Protein AF-A0A1N6WR67-F1 (afdb_monomer_lite)

Secondary structure (DSSP, 8-state):
-HHHHHHHHHTTS-HHHHHHHHHHHHHHT--PPP---HHHHHHHHHHHHHHHHHT--EEEEEEETTEEEEEEEEEEEEEETTTTEEEEE-SS-EEEEEGGGEEEEEEPP-

Radius of gyration: 18.26 Å; chains: 1; bounding box: 42×40×45 Å

Organism: NCBI:txid86664

Sequence (110 aa):
MYQEELKEYAKLLMPEHVEQMKEIYRSHLKLETPPVRMQGREKISQILHTACEQHRLVNLHVYEGGSVRKYDRVTIDCIDQQSNRLLATGPYYTYSIRESFVVNAMLCMD

Structure (mmCIF, N/CA/C/O backbone):
data_AF-A0A1N6WR67-F1
#
_entry.id   AF-A0A1N6WR67-F1
#
loop_
_atom_site.group_PDB
_atom_site.id
_atom_site.type_symbol
_atom_site.label_atom_id
_atom_site.label_alt_id
_atom_site.label_comp_id
_atom_site.label_asym_id
_atom_site.label_entity_id
_atom_site.label_seq_id
_atom_site.pdbx_PDB_ins_code
_atom_site.Cartn_x
_atom_site.Cartn_y
_atom_site.Cartn_z
_atom_site.occupancy
_atom_site.B_iso_or_equiv
_atom_site.auth_seq_id
_atom_site.auth_comp_id
_atom_site.auth_asym_id
_atom_site.auth_atom_id
_atom_site.pdbx_PDB_model_num
ATOM 1 N N . MET A 1 1 ? 14.349 -21.867 -12.890 1.00 48.03 1 MET A N 1
ATOM 2 C CA . MET A 1 1 ? 13.841 -21.887 -14.277 1.00 48.03 1 MET A CA 1
ATOM 3 C C . MET A 1 1 ? 13.822 -20.497 -14.908 1.00 48.03 1 MET A C 1
ATOM 5 O O . MET A 1 1 ? 14.691 -20.247 -15.722 1.00 48.03 1 MET A O 1
ATOM 9 N N . TYR A 1 2 ? 12.976 -19.548 -14.482 1.00 46.84 2 TYR A N 1
ATOM 10 C CA . TYR A 1 2 ? 12.879 -18.212 -15.122 1.00 46.84 2 TYR A CA 1
ATOM 11 C C . TYR A 1 2 ? 14.187 -17.402 -15.223 1.00 46.84 2 TYR A C 1
ATOM 13 O O . TYR A 1 2 ? 14.374 -16.612 -16.143 1.00 46.84 2 TYR A O 1
ATOM 21 N N . GLN A 1 3 ? 15.106 -17.577 -14.271 1.00 51.00 3 GLN A N 1
ATOM 22 C CA . GLN A 1 3 ? 16.345 -16.797 -14.205 1.00 51.00 3 GLN A CA 1
ATOM 23 C C . GLN A 1 3 ? 17.403 -17.241 -15.233 1.00 51.00 3 GLN A C 1
ATOM 25 O O . GLN A 1 3 ? 18.292 -16.462 -15.569 1.00 51.00 3 GLN A O 1
ATOM 30 N N . GLU A 1 4 ? 17.318 -18.478 -15.725 1.00 57.09 4 GLU A N 1
ATOM 31 C CA . GLU A 1 4 ? 18.230 -19.017 -16.744 1.00 57.09 4 GLU A CA 1
ATOM 32 C C . GLU A 1 4 ? 17.747 -18.670 -18.153 1.00 57.09 4 GLU A C 1
ATOM 34 O O . GLU A 1 4 ? 18.544 -18.220 -18.972 1.00 57.09 4 GLU A O 1
ATOM 39 N N . GLU A 1 5 ? 16.437 -18.738 -18.398 1.00 56.94 5 GLU A N 1
ATOM 40 C CA . GLU A 1 5 ? 15.829 -18.304 -19.664 1.00 56.94 5 GLU A CA 1
ATOM 41 C C . GLU A 1 5 ? 16.060 -16.806 -19.920 1.00 56.94 5 GLU A C 1
ATOM 43 O O . GLU A 1 5 ? 16.423 -16.403 -21.024 1.00 56.94 5 GLU A O 1
ATOM 48 N N . LEU A 1 6 ? 15.963 -15.971 -18.879 1.00 58.88 6 LEU A N 1
ATOM 49 C CA . LEU A 1 6 ? 16.293 -14.543 -18.972 1.00 58.88 6 LEU A CA 1
ATOM 50 C C . LEU A 1 6 ? 17.766 -14.291 -19.333 1.00 58.88 6 LEU A C 1
ATOM 52 O O . LEU A 1 6 ? 18.067 -13.336 -20.051 1.00 58.88 6 LEU A O 1
ATOM 56 N N . LYS A 1 7 ? 18.691 -15.140 -18.864 1.00 60.75 7 LYS A N 1
ATOM 57 C CA . LYS A 1 7 ? 20.118 -15.036 -19.213 1.00 60.75 7 LYS A CA 1
ATOM 58 C C . LYS A 1 7 ? 20.382 -15.419 -20.665 1.00 60.75 7 LYS A C 1
ATOM 60 O O . LYS A 1 7 ? 21.277 -14.842 -21.272 1.00 60.75 7 LYS A O 1
ATOM 65 N N . GLU A 1 8 ? 19.634 -16.368 -21.217 1.00 64.56 8 GLU A N 1
ATOM 66 C CA . GLU A 1 8 ? 19.731 -16.757 -22.628 1.00 64.56 8 GLU A CA 1
ATOM 67 C C . GLU A 1 8 ? 19.218 -15.645 -23.548 1.00 64.56 8 GLU A C 1
ATOM 69 O O . GLU A 1 8 ? 19.914 -15.255 -24.483 1.00 64.56 8 GLU A O 1
ATOM 74 N N . TYR A 1 9 ? 18.068 -15.048 -23.223 1.00 61.62 9 TYR A N 1
ATOM 75 C CA . TYR A 1 9 ? 17.527 -13.903 -23.963 1.00 61.62 9 TYR A CA 1
ATOM 76 C C . TYR A 1 9 ? 18.443 -12.676 -23.917 1.00 61.62 9 TYR A C 1
ATOM 78 O O . TYR A 1 9 ? 18.588 -11.976 -24.918 1.00 61.62 9 TYR A O 1
ATOM 86 N N . ALA A 1 10 ? 19.118 -12.435 -22.790 1.00 61.41 10 ALA A N 1
ATOM 87 C CA . ALA A 1 10 ? 20.068 -11.333 -22.664 1.00 61.41 10 ALA A CA 1
ATOM 88 C C . ALA A 1 10 ? 21.271 -11.454 -23.620 1.00 61.41 10 ALA A C 1
ATOM 90 O O . ALA A 1 10 ? 21.834 -10.431 -24.001 1.00 61.41 10 ALA A O 1
ATOM 91 N N . LYS A 1 11 ? 21.643 -12.670 -24.054 1.00 66.94 11 LYS A N 1
ATOM 92 C CA . LYS A 1 11 ? 22.719 -12.889 -25.044 1.00 66.94 11 LYS A CA 1
ATOM 93 C C . LYS A 1 11 ? 22.329 -12.451 -26.461 1.00 66.94 11 LYS A C 1
ATOM 95 O O . LYS A 1 11 ? 23.211 -12.265 -27.291 1.00 66.94 11 LYS A O 1
ATOM 100 N N . LEU A 1 12 ? 21.032 -12.314 -26.743 1.00 69.56 12 LEU A N 1
ATOM 101 C CA . LEU A 1 12 ? 20.499 -11.882 -28.041 1.00 69.56 12 LEU A CA 1
ATOM 102 C C . LEU A 1 12 ? 20.341 -10.356 -28.132 1.00 69.56 12 LEU A C 1
ATOM 104 O O . LEU A 1 12 ? 20.041 -9.826 -29.201 1.00 69.56 12 LEU A O 1
ATOM 108 N N . LEU A 1 13 ? 20.524 -9.639 -27.019 1.00 67.75 13 LEU A N 1
ATOM 109 C CA . LEU A 1 13 ? 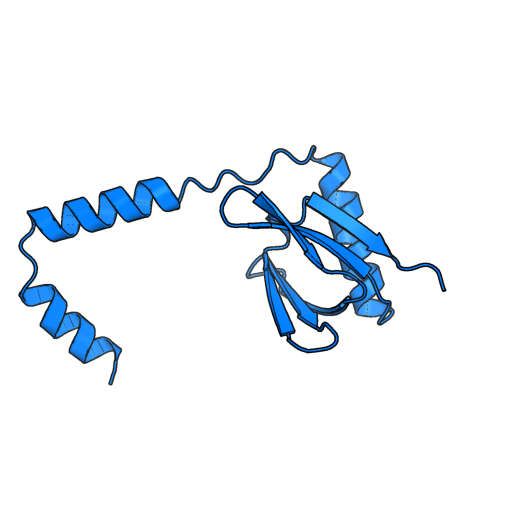20.445 -8.185 -26.987 1.00 67.75 13 LEU A CA 1
ATOM 110 C C . LEU A 1 13 ? 21.799 -7.584 -27.358 1.00 67.75 13 LEU A C 1
ATOM 112 O O . LEU A 1 13 ? 22.803 -7.798 -26.681 1.00 67.75 13 LEU A O 1
ATOM 116 N N . MET A 1 14 ? 21.806 -6.781 -28.420 1.00 72.25 14 MET A N 1
ATOM 117 C CA . MET A 1 14 ? 22.950 -5.938 -28.749 1.00 72.25 14 MET A CA 1
ATOM 118 C C . MET A 1 14 ? 23.228 -4.945 -27.609 1.00 72.25 14 MET A C 1
ATOM 120 O O . MET A 1 14 ? 22.280 -4.498 -26.949 1.00 72.25 14 MET A O 1
ATOM 124 N N . PRO A 1 15 ? 24.498 -4.563 -27.375 1.00 73.19 15 PRO A N 1
ATOM 125 C CA . PRO A 1 15 ? 24.861 -3.621 -26.320 1.00 73.19 15 PRO A CA 1
ATOM 126 C C . PRO A 1 15 ? 24.051 -2.320 -26.362 1.00 73.19 15 PRO A C 1
ATOM 128 O O . PRO A 1 15 ? 23.665 -1.816 -25.306 1.00 73.19 15 PRO A O 1
ATOM 131 N N . GLU A 1 16 ? 23.707 -1.816 -27.553 1.00 73.88 16 GLU A N 1
ATOM 132 C CA . GLU A 1 16 ? 22.876 -0.615 -27.688 1.00 73.88 16 GLU A CA 1
ATOM 133 C C . GLU A 1 16 ? 21.464 -0.803 -27.111 1.00 73.88 16 GLU A C 1
ATOM 135 O O . GLU A 1 16 ? 20.946 0.096 -26.449 1.00 73.88 16 GLU A O 1
ATOM 140 N N . HIS A 1 17 ? 20.847 -1.975 -27.291 1.00 73.38 17 HIS A N 1
ATOM 141 C CA . HIS A 1 17 ? 19.522 -2.269 -26.732 1.00 73.38 17 HIS A CA 1
ATOM 142 C C . HIS A 1 17 ? 19.563 -2.369 -25.204 1.00 73.38 17 HIS A C 1
ATOM 144 O O . HIS A 1 17 ? 18.633 -1.936 -24.524 1.00 73.38 17 HIS A O 1
ATOM 150 N N . VAL A 1 18 ? 20.659 -2.895 -24.649 1.00 71.81 18 VAL A N 1
ATOM 151 C CA . VAL A 1 18 ? 20.861 -2.958 -23.196 1.00 71.81 18 VAL A CA 1
ATOM 152 C C . VAL A 1 18 ? 21.004 -1.553 -22.608 1.00 71.81 18 VAL A C 1
ATOM 154 O O . VAL A 1 18 ? 20.407 -1.266 -21.569 1.00 71.81 18 VAL A O 1
ATOM 157 N N . GLU A 1 19 ? 21.745 -0.658 -23.265 1.00 77.06 19 GLU A N 1
ATOM 158 C CA . GLU A 1 19 ? 21.872 0.735 -22.820 1.00 77.06 19 GLU A CA 1
ATOM 159 C C . GLU A 1 19 ? 20.557 1.515 -22.958 1.00 77.06 19 GLU A C 1
ATOM 161 O O . GLU A 1 19 ? 20.170 2.208 -22.016 1.00 77.06 19 GLU A O 1
ATOM 166 N N . GLN A 1 20 ? 19.794 1.317 -24.039 1.00 73.50 20 GLN A N 1
ATOM 167 C CA . GLN A 1 20 ? 18.452 1.898 -24.183 1.00 73.50 20 GLN A CA 1
ATOM 168 C C . GLN A 1 20 ? 17.496 1.423 -23.082 1.00 73.50 20 GLN A C 1
ATOM 170 O O . GLN A 1 20 ? 16.795 2.233 -22.472 1.00 73.50 20 GLN A O 1
ATOM 175 N N . MET A 1 21 ? 17.491 0.125 -22.761 1.00 68.38 21 MET A N 1
ATOM 176 C CA . MET A 1 21 ? 16.682 -0.397 -21.655 1.00 68.38 21 MET A CA 1
ATOM 177 C C . MET A 1 21 ? 17.116 0.194 -20.311 1.00 68.38 21 MET A C 1
ATOM 179 O O . MET A 1 21 ? 16.255 0.564 -19.513 1.00 68.38 21 MET A O 1
ATOM 183 N N . LYS A 1 22 ? 18.425 0.337 -20.057 1.00 71.94 22 LYS A N 1
ATOM 184 C CA . LYS A 1 22 ? 18.941 0.995 -18.843 1.00 71.94 22 LYS A CA 1
ATOM 185 C C . LYS A 1 22 ? 18.523 2.459 -18.765 1.00 71.94 22 LYS A C 1
ATOM 187 O O . LYS A 1 22 ? 18.219 2.934 -17.674 1.00 71.94 22 LYS A O 1
ATOM 192 N N . GLU A 1 23 ? 18.509 3.177 -19.881 1.00 73.56 23 GLU A N 1
ATOM 193 C CA . GLU A 1 23 ? 18.121 4.587 -19.937 1.00 73.56 23 GLU A CA 1
ATOM 194 C C . GLU A 1 23 ? 16.618 4.781 -19.692 1.00 73.56 23 GLU A C 1
ATOM 196 O O . GLU A 1 23 ? 16.228 5.625 -18.880 1.00 73.56 23 GLU A O 1
ATOM 201 N N . ILE A 1 24 ? 15.779 3.920 -20.276 1.00 66.06 24 ILE A N 1
ATOM 202 C CA . ILE A 1 24 ? 14.342 3.850 -19.973 1.00 66.06 24 ILE A CA 1
ATOM 203 C C . ILE A 1 24 ? 14.135 3.517 -18.488 1.00 66.06 24 ILE A C 1
ATOM 205 O O . ILE A 1 24 ? 13.380 4.195 -17.798 1.00 66.06 24 ILE A O 1
ATOM 209 N N . TYR A 1 25 ? 14.856 2.539 -17.938 1.00 62.84 25 TYR A N 1
ATOM 210 C CA . TYR A 1 25 ? 14.741 2.213 -16.513 1.00 62.84 25 TYR A CA 1
ATOM 211 C C . TYR A 1 25 ? 15.209 3.360 -15.607 1.00 62.84 25 TYR A C 1
ATOM 213 O O . TYR A 1 25 ? 14.571 3.645 -14.595 1.00 62.84 25 TYR A O 1
ATOM 221 N N . ARG A 1 26 ? 16.295 4.057 -15.967 1.00 62.97 26 ARG A N 1
ATOM 222 C CA . ARG A 1 26 ? 16.803 5.232 -15.238 1.00 62.97 26 ARG A CA 1
ATOM 223 C C . ARG A 1 26 ? 15.815 6.393 -15.253 1.00 62.97 26 ARG A C 1
ATOM 225 O O . ARG A 1 26 ? 15.706 7.085 -14.244 1.00 62.97 26 ARG A O 1
ATOM 232 N N . SER A 1 27 ? 15.093 6.610 -16.352 1.00 57.88 27 SER A N 1
ATOM 233 C CA . SER A 1 27 ? 14.050 7.640 -16.411 1.00 57.88 27 SER A CA 1
ATOM 234 C C . SER A 1 27 ? 12.831 7.275 -1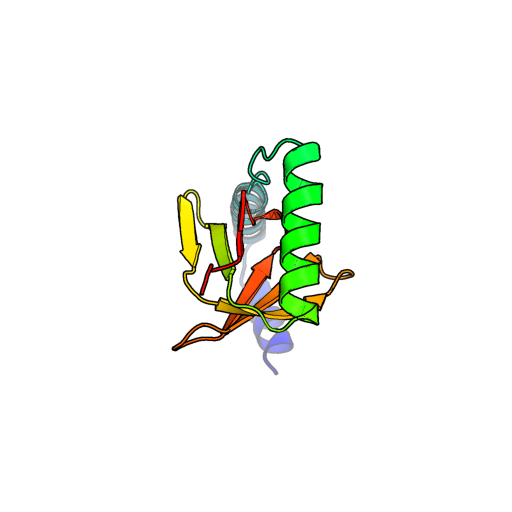5.556 1.00 57.88 27 SER A C 1
ATOM 236 O O . SER A 1 27 ? 12.253 8.156 -14.928 1.00 57.88 27 SER A O 1
ATOM 238 N N . HIS A 1 28 ? 12.512 5.984 -15.423 1.00 53.09 28 HIS A N 1
ATOM 239 C CA . HIS A 1 28 ? 11.418 5.484 -14.576 1.00 53.09 28 HIS A CA 1
ATOM 240 C C . HIS A 1 28 ? 11.794 5.388 -13.085 1.00 53.09 28 HIS A C 1
ATOM 242 O O . HIS A 1 28 ? 10.929 5.470 -12.215 1.00 53.09 28 HIS A O 1
ATOM 248 N N . LEU A 1 29 ? 13.088 5.265 -12.769 1.00 53.91 29 LEU A N 1
ATOM 249 C CA . LEU A 1 29 ? 13.628 5.351 -11.406 1.00 53.91 29 LEU A CA 1
ATOM 250 C C . LEU A 1 29 ? 13.517 6.762 -10.810 1.00 53.91 29 LEU A C 1
ATOM 252 O O . LEU A 1 29 ? 13.583 6.904 -9.591 1.00 53.91 29 LEU A O 1
ATOM 256 N N . LYS A 1 30 ? 13.284 7.789 -11.638 1.00 53.03 30 LYS A N 1
ATOM 257 C CA . LYS A 1 30 ? 12.944 9.152 -11.201 1.00 53.03 30 LYS A CA 1
ATOM 258 C C . LYS A 1 30 ? 11.452 9.310 -10.886 1.00 53.03 30 LYS A C 1
ATOM 260 O O . LYS A 1 30 ? 10.866 10.353 -11.158 1.00 53.03 30 LYS A O 1
ATOM 265 N N . LEU A 1 31 ? 10.818 8.299 -10.295 1.00 53.69 31 LEU A N 1
ATOM 266 C CA . LEU A 1 31 ? 9.615 8.551 -9.505 1.00 53.69 31 LEU A CA 1
ATOM 267 C C . LEU A 1 31 ? 10.079 9.294 -8.254 1.00 53.69 31 LEU A C 1
ATOM 269 O O . LEU A 1 31 ? 10.378 8.686 -7.225 1.00 53.69 31 LEU A O 1
ATOM 273 N N . GLU A 1 32 ? 10.234 10.611 -8.395 1.00 55.03 32 GLU A N 1
ATOM 274 C CA . GLU A 1 32 ? 10.481 11.502 -7.276 1.00 55.03 32 GLU A CA 1
ATOM 275 C C . GLU A 1 32 ? 9.405 11.214 -6.237 1.00 55.03 32 GLU A C 1
ATOM 277 O O . GLU A 1 32 ? 8.205 11.271 -6.519 1.00 55.03 32 GLU A O 1
ATOM 282 N N . THR A 1 33 ? 9.841 10.825 -5.039 1.00 57.94 33 THR A N 1
ATOM 283 C CA . THR A 1 33 ? 8.949 10.731 -3.890 1.00 57.94 33 THR A CA 1
ATOM 284 C C . THR A 1 33 ? 8.130 12.017 -3.846 1.00 57.94 33 THR A C 1
ATOM 286 O O . THR A 1 33 ? 8.735 13.093 -3.863 1.00 57.94 33 THR A O 1
ATOM 289 N N . PRO A 1 34 ? 6.790 11.933 -3.802 1.00 59.00 34 PRO A N 1
ATOM 290 C CA . PRO A 1 34 ? 5.954 13.123 -3.799 1.00 59.00 34 PRO A CA 1
ATOM 291 C C . PRO A 1 34 ? 6.414 14.052 -2.665 1.00 59.00 34 PRO A C 1
ATOM 293 O O . PRO A 1 34 ? 6.791 13.550 -1.594 1.00 59.00 34 PRO A O 1
ATOM 296 N N . PRO A 1 35 ? 6.413 15.383 -2.872 1.00 57.66 35 PRO A N 1
ATOM 297 C CA . PRO A 1 35 ? 6.915 16.347 -1.900 1.00 57.66 35 PRO A CA 1
ATOM 298 C C . PRO A 1 35 ? 5.955 16.455 -0.707 1.00 57.66 35 PRO A C 1
ATOM 300 O O . PRO A 1 35 ? 5.220 17.426 -0.541 1.00 57.66 35 PRO A O 1
ATOM 303 N N . VAL A 1 36 ? 5.947 15.436 0.149 1.00 59.66 36 VAL A N 1
ATOM 304 C CA . VAL A 1 36 ? 5.308 15.472 1.463 1.00 59.66 36 VAL A CA 1
ATOM 305 C C . VAL A 1 36 ? 6.314 16.110 2.412 1.00 59.66 36 VAL A C 1
ATOM 307 O O . VAL A 1 36 ? 7.405 15.575 2.612 1.00 59.66 36 VAL A O 1
ATOM 310 N N . ARG A 1 37 ? 5.971 17.269 2.989 1.00 60.53 37 ARG A N 1
ATOM 311 C CA . ARG A 1 37 ? 6.799 17.931 4.015 1.00 60.53 37 ARG A CA 1
ATOM 312 C C . ARG A 1 37 ? 7.116 16.932 5.139 1.00 60.53 37 ARG A C 1
ATOM 314 O O . ARG A 1 37 ? 6.223 16.197 5.550 1.00 60.53 37 ARG A O 1
ATOM 321 N N . MET A 1 38 ? 8.344 16.937 5.667 1.00 59.66 38 MET A N 1
ATOM 322 C CA . MET A 1 38 ? 8.827 15.985 6.691 1.00 59.66 38 MET A CA 1
ATOM 323 C C . MET A 1 38 ? 7.848 15.792 7.869 1.00 59.66 38 MET A C 1
ATOM 325 O O . MET A 1 38 ? 7.514 14.663 8.207 1.00 59.66 38 MET A O 1
ATOM 329 N N . GLN A 1 39 ? 7.281 16.880 8.410 1.00 55.41 39 GLN A N 1
ATOM 330 C CA . GLN A 1 39 ? 6.282 16.826 9.495 1.00 55.41 39 GLN A CA 1
ATOM 331 C C . GLN A 1 39 ? 4.965 16.124 9.111 1.00 55.41 39 GLN A C 1
ATOM 333 O O . GLN A 1 39 ? 4.252 15.612 9.970 1.00 55.41 39 GLN A O 1
ATOM 338 N N . GLY A 1 40 ? 4.608 16.116 7.825 1.00 76.00 40 GLY A N 1
ATOM 339 C CA . GLY A 1 40 ? 3.458 15.368 7.318 1.00 76.00 40 GLY A CA 1
ATOM 340 C C . GLY A 1 40 ? 3.724 13.865 7.277 1.00 76.00 40 GLY A C 1
ATOM 341 O O . GLY A 1 40 ? 2.811 13.085 7.525 1.00 76.00 40 GLY A O 1
ATOM 342 N N . ARG A 1 41 ? 4.976 13.453 7.036 1.00 82.81 41 ARG A N 1
ATOM 343 C CA . ARG A 1 41 ? 5.342 12.032 6.979 1.00 82.81 41 ARG A CA 1
ATOM 344 C C . ARG A 1 41 ? 5.300 11.348 8.333 1.00 82.81 41 ARG A C 1
ATOM 346 O O . ARG A 1 41 ? 4.769 10.250 8.412 1.00 82.81 41 ARG A O 1
ATOM 353 N N . GLU A 1 42 ? 5.800 11.991 9.385 1.00 86.25 42 GLU A N 1
ATOM 354 C CA . GLU A 1 42 ? 5.745 11.421 10.741 1.00 86.25 42 GLU A CA 1
ATOM 355 C C . GLU A 1 42 ? 4.301 11.145 11.169 1.00 86.25 42 GLU A C 1
ATOM 357 O O . GLU A 1 42 ? 3.998 10.070 11.680 1.00 86.25 42 GLU A O 1
ATOM 362 N N . LYS A 1 43 ? 3.383 12.076 10.874 1.00 89.50 43 LYS A N 1
ATOM 363 C CA . LYS A 1 43 ? 1.950 11.899 11.148 1.00 89.50 43 LYS A CA 1
ATOM 364 C C . LYS A 1 43 ? 1.342 10.752 10.347 1.00 89.50 43 LYS A C 1
ATOM 366 O O . LYS A 1 43 ? 0.582 9.968 10.902 1.00 89.50 43 LYS A O 1
ATOM 371 N N . ILE A 1 44 ? 1.669 10.647 9.057 1.00 91.94 44 ILE A N 1
ATOM 372 C CA . ILE A 1 44 ? 1.201 9.541 8.209 1.00 91.94 44 ILE A CA 1
ATOM 373 C C . ILE A 1 44 ? 1.693 8.207 8.775 1.00 91.94 44 ILE A C 1
ATOM 375 O O . ILE A 1 44 ? 0.885 7.306 8.966 1.00 91.94 44 ILE A O 1
ATOM 379 N N . SER A 1 45 ? 2.980 8.108 9.108 1.00 91.25 45 SER A N 1
ATOM 380 C CA . SER A 1 45 ? 3.571 6.891 9.669 1.00 91.25 45 SER A CA 1
ATOM 381 C C . SER A 1 45 ? 2.911 6.506 10.999 1.00 91.25 45 SER A C 1
ATOM 383 O O . SER A 1 45 ? 2.474 5.369 11.167 1.00 91.25 45 SER A O 1
ATOM 385 N N . GLN A 1 46 ? 2.696 7.469 11.905 1.00 92.62 46 GLN A N 1
ATOM 386 C CA . GLN A 1 46 ? 1.958 7.242 13.156 1.00 92.62 46 GLN A CA 1
ATOM 387 C C . GLN A 1 46 ? 0.541 6.710 12.918 1.00 92.62 46 GLN A C 1
ATOM 389 O O . GLN A 1 46 ? 0.121 5.768 13.589 1.00 92.62 46 GLN A O 1
ATOM 394 N N . ILE A 1 47 ? -0.198 7.285 11.964 1.00 93.88 47 ILE A N 1
ATOM 395 C CA . ILE A 1 47 ? -1.552 6.831 11.620 1.00 93.88 47 ILE A CA 1
ATOM 396 C C . ILE A 1 47 ? -1.522 5.403 11.071 1.00 93.88 47 ILE A C 1
ATOM 398 O O . ILE A 1 47 ? -2.341 4.587 11.487 1.00 93.88 47 ILE A O 1
ATOM 402 N N . LEU A 1 48 ? -0.581 5.087 10.178 1.00 94.06 48 LEU A N 1
ATOM 403 C CA . LEU A 1 48 ? -0.435 3.752 9.593 1.00 94.06 48 LEU A CA 1
ATOM 404 C C . LEU A 1 48 ? -0.111 2.699 10.654 1.00 94.06 48 LEU A C 1
ATOM 406 O O . LEU A 1 48 ? -0.771 1.662 10.704 1.00 94.06 48 LEU A O 1
ATOM 410 N N . HIS A 1 49 ? 0.852 2.983 11.532 1.00 93.56 49 HIS A N 1
ATOM 411 C CA . HIS A 1 49 ? 1.217 2.093 12.632 1.00 93.56 49 HIS A CA 1
ATOM 412 C C . HIS A 1 49 ? 0.061 1.904 13.617 1.00 93.56 49 HIS A C 1
ATOM 414 O O . HIS A 1 49 ? -0.282 0.769 13.937 1.00 93.56 49 HIS A O 1
ATOM 420 N N . THR A 1 50 ? -0.614 2.989 14.011 1.00 93.81 50 THR A N 1
ATOM 421 C CA . THR A 1 50 ? -1.790 2.917 14.894 1.00 93.81 50 THR A CA 1
ATOM 422 C C . THR A 1 50 ? -2.898 2.078 14.263 1.00 93.81 50 THR A C 1
ATOM 424 O O . THR A 1 50 ? -3.516 1.254 14.932 1.00 93.81 50 THR A O 1
ATOM 427 N N . ALA A 1 51 ? -3.158 2.269 12.969 1.00 93.81 51 ALA A N 1
ATOM 428 C CA . ALA A 1 51 ? -4.175 1.511 12.257 1.00 93.81 51 ALA A CA 1
ATOM 429 C C . ALA A 1 51 ? -3.834 0.025 12.139 1.00 93.81 51 ALA A C 1
ATOM 431 O O . ALA A 1 51 ? -4.738 -0.800 12.2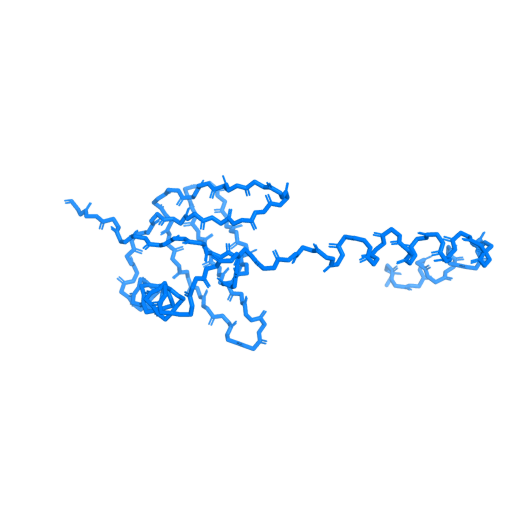48 1.00 93.81 51 ALA A O 1
ATOM 432 N N . CYS A 1 52 ? -2.556 -0.308 11.949 1.00 94.62 52 CYS A N 1
ATOM 433 C CA . CYS A 1 52 ? -2.079 -1.685 11.907 1.00 94.62 52 CYS A CA 1
ATOM 434 C C . CYS A 1 52 ? -2.217 -2.362 13.278 1.00 94.62 52 CYS A C 1
ATOM 436 O O . CYS A 1 52 ? -2.828 -3.421 13.385 1.00 94.62 52 CYS A O 1
ATOM 438 N N . GLU A 1 53 ? -1.763 -1.711 14.352 1.00 94.31 53 GLU A N 1
ATOM 439 C CA . GLU A 1 53 ? -1.884 -2.240 15.717 1.00 94.31 53 GLU A CA 1
ATOM 440 C C . GLU A 1 53 ? -3.350 -2.420 16.135 1.00 94.31 53 GLU A C 1
ATOM 442 O O . GLU A 1 53 ? -3.737 -3.463 16.662 1.00 94.31 53 GLU A O 1
ATOM 447 N N . GLN A 1 54 ? -4.193 -1.425 15.857 1.00 93.81 54 GLN A N 1
ATOM 448 C CA . GLN A 1 54 ? -5.597 -1.409 16.278 1.00 93.81 54 GLN A CA 1
ATOM 449 C C . GLN A 1 54 ? -6.552 -2.061 15.271 1.00 93.8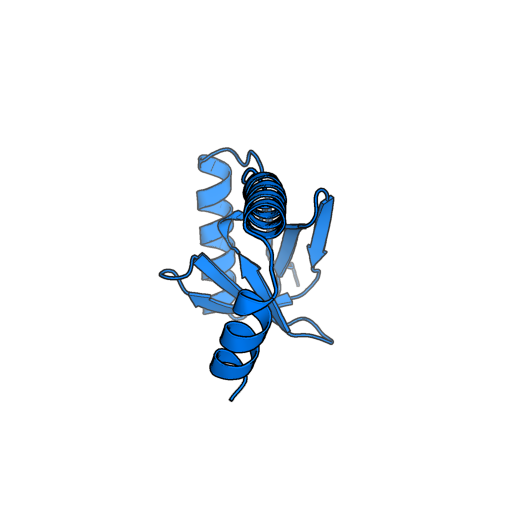1 54 GLN A C 1
ATOM 451 O O . GLN A 1 54 ? -7.758 -2.072 15.513 1.00 93.81 54 GLN A O 1
ATOM 456 N N . HIS A 1 55 ? -6.044 -2.576 14.146 1.00 91.25 55 HIS A N 1
ATOM 457 C CA . HIS A 1 55 ? -6.836 -3.183 13.069 1.00 91.25 55 HIS A CA 1
ATOM 458 C C . HIS A 1 55 ? -7.975 -2.267 12.582 1.00 91.25 55 HIS A C 1
ATOM 460 O O . HIS A 1 55 ? -9.088 -2.708 12.284 1.00 91.25 55 HIS A O 1
ATOM 466 N N . ARG A 1 56 ? -7.707 -0.958 12.530 1.00 93.50 56 ARG A N 1
ATOM 467 C CA . ARG A 1 56 ? -8.691 0.057 12.140 1.00 93.50 56 ARG A CA 1
ATOM 468 C C . ARG A 1 56 ? -8.672 0.291 10.639 1.00 93.50 56 ARG A C 1
ATOM 470 O O . ARG A 1 56 ? -7.624 0.243 9.998 1.00 93.50 56 ARG A O 1
ATOM 477 N N . LEU A 1 57 ? -9.844 0.612 10.097 1.00 94.56 57 LEU A N 1
ATOM 478 C CA . LEU A 1 57 ? -9.978 1.017 8.703 1.00 94.56 57 LEU A CA 1
ATOM 479 C C . LEU A 1 57 ? -9.348 2.394 8.473 1.00 94.56 57 LEU A C 1
ATOM 481 O O . LEU A 1 57 ? -9.491 3.311 9.288 1.00 94.56 57 LEU A O 1
ATOM 485 N N . VAL A 1 58 ? -8.679 2.538 7.334 1.00 94.88 58 VAL A N 1
ATOM 486 C CA . VAL A 1 58 ? -7.982 3.758 6.919 1.00 94.88 58 VAL A CA 1
ATOM 487 C C . VAL A 1 58 ? -8.353 4.103 5.485 1.00 94.88 58 VAL A C 1
ATOM 489 O O . VAL A 1 58 ? -8.525 3.223 4.644 1.00 94.88 58 VAL A O 1
ATOM 492 N N . ASN A 1 59 ? -8.420 5.397 5.193 1.00 94.88 59 ASN A N 1
ATOM 493 C CA . ASN A 1 59 ? -8.410 5.922 3.835 1.00 94.88 59 ASN A CA 1
ATOM 494 C C . ASN A 1 59 ? -6.988 6.389 3.500 1.00 94.88 59 ASN A C 1
ATOM 496 O O . ASN A 1 59 ? -6.447 7.274 4.174 1.00 94.88 59 ASN A O 1
ATOM 500 N N . LEU A 1 60 ? -6.384 5.805 2.466 1.00 94.25 60 LEU A N 1
ATOM 501 C CA . LEU A 1 60 ? -5.040 6.142 2.000 1.00 94.25 60 LEU A CA 1
ATOM 502 C C . LEU A 1 60 ? -5.097 6.895 0.679 1.00 94.25 60 LEU A C 1
ATOM 504 O O . LEU A 1 60 ? -5.810 6.513 -0.248 1.00 94.25 60 LEU A O 1
ATOM 508 N N . HIS A 1 61 ? -4.270 7.924 0.555 1.00 93.00 61 HIS A N 1
ATOM 509 C CA . HIS A 1 61 ? -3.938 8.527 -0.728 1.00 93.00 61 HIS A CA 1
ATOM 510 C C . HIS A 1 61 ? -2.481 8.198 -1.048 1.00 93.00 61 HIS A C 1
ATOM 512 O O . HIS A 1 61 ? -1.587 8.544 -0.273 1.00 93.00 61 HIS A O 1
ATOM 518 N N . VAL A 1 62 ? -2.235 7.557 -2.187 1.00 91.69 62 VAL A N 1
ATOM 519 C CA . VAL A 1 62 ? -0.906 7.073 -2.583 1.00 91.69 62 VAL A CA 1
ATOM 520 C C . VAL A 1 62 ? -0.551 7.635 -3.948 1.00 91.69 62 VAL A C 1
ATOM 522 O O . VAL A 1 62 ? -1.364 7.612 -4.871 1.00 91.69 62 VAL A O 1
ATOM 525 N N . TYR A 1 63 ? 0.663 8.155 -4.084 1.00 88.00 63 TYR A N 1
ATOM 526 C CA . TYR A 1 63 ? 1.185 8.614 -5.362 1.00 88.00 63 TYR A CA 1
ATOM 527 C C . TYR A 1 63 ? 1.754 7.436 -6.160 1.00 88.00 63 TYR A C 1
ATOM 529 O O . TYR A 1 63 ? 2.788 6.875 -5.803 1.00 88.00 63 TYR A O 1
ATOM 537 N N . GLU A 1 64 ? 1.085 7.061 -7.247 1.00 83.69 64 GLU A N 1
ATOM 538 C CA . GLU A 1 64 ? 1.459 5.934 -8.102 1.00 83.69 64 GLU A CA 1
ATOM 539 C C . GLU A 1 64 ? 1.252 6.296 -9.576 1.00 83.69 64 GLU A C 1
ATOM 541 O O . GLU A 1 64 ? 0.220 6.849 -9.966 1.00 83.69 64 GLU A O 1
ATOM 546 N N . GLY A 1 65 ? 2.242 5.986 -10.420 1.00 79.62 65 GLY A N 1
ATOM 547 C CA . GLY A 1 65 ? 2.137 6.186 -11.870 1.00 79.62 65 GLY A CA 1
ATOM 548 C C . GLY A 1 65 ? 1.866 7.637 -12.290 1.00 79.62 65 GLY A C 1
ATOM 549 O O . GLY A 1 65 ? 1.140 7.862 -13.251 1.00 79.62 65 GLY A O 1
ATOM 550 N N . GLY A 1 66 ? 2.393 8.619 -11.550 1.00 79.00 66 GLY A N 1
ATOM 551 C CA . GLY A 1 66 ? 2.217 10.045 -11.852 1.00 79.00 66 GLY A CA 1
ATOM 552 C C . GLY A 1 66 ? 0.907 10.665 -11.346 1.00 79.00 66 GLY A C 1
ATOM 553 O O . GLY A 1 66 ? 0.662 11.845 -11.587 1.00 79.00 66 GLY A O 1
ATOM 554 N N . SER A 1 67 ? 0.071 9.907 -10.631 1.00 85.38 67 SER A N 1
ATOM 555 C CA . SER A 1 67 ? -1.230 10.361 -10.123 1.00 85.38 67 SER A CA 1
ATOM 556 C C . SER A 1 67 ? -1.446 9.946 -8.667 1.00 85.38 67 SER A C 1
ATOM 558 O O . SER A 1 67 ? -0.808 9.018 -8.175 1.00 85.38 67 SER A O 1
ATOM 560 N N . VAL A 1 68 ? -2.351 10.629 -7.959 1.00 89.06 68 VAL A N 1
ATOM 561 C CA . VAL A 1 68 ? -2.769 10.210 -6.613 1.00 89.06 68 VAL A CA 1
ATOM 562 C C . VAL A 1 68 ? -3.943 9.244 -6.732 1.00 89.06 68 VAL A C 1
ATOM 564 O O . VAL A 1 68 ? -5.030 9.631 -7.162 1.00 89.06 68 VAL A O 1
ATOM 567 N N . ARG A 1 69 ? -3.732 7.999 -6.310 1.00 90.94 69 ARG A N 1
ATOM 568 C CA . ARG A 1 69 ? -4.779 6.989 -6.142 1.00 90.94 69 ARG A CA 1
ATOM 569 C C . ARG A 1 69 ? -5.330 7.018 -4.726 1.00 90.94 69 ARG A C 1
ATOM 571 O O . ARG A 1 69 ? -4.594 7.264 -3.772 1.00 90.94 69 ARG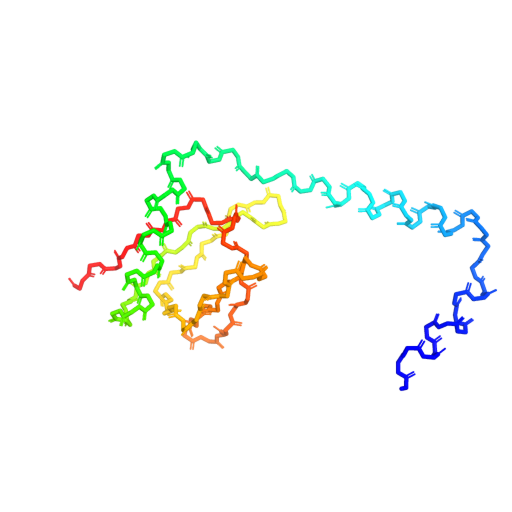 A O 1
ATOM 578 N N . LYS A 1 70 ? -6.630 6.760 -4.604 1.00 93.00 70 LYS A N 1
ATOM 579 C CA . LYS A 1 70 ? -7.331 6.671 -3.323 1.00 93.00 70 LYS A CA 1
ATOM 580 C C . LYS A 1 70 ? -7.678 5.218 -3.038 1.00 93.00 70 LYS A C 1
ATOM 582 O O . LYS A 1 70 ? -8.200 4.533 -3.913 1.00 93.00 70 LYS A O 1
ATOM 587 N N . TYR A 1 71 ? -7.379 4.785 -1.825 1.00 92.25 71 TYR A N 1
ATOM 588 C CA . TYR A 1 71 ? -7.727 3.479 -1.291 1.00 92.25 71 TYR A CA 1
ATOM 589 C C . TYR A 1 71 ? -8.595 3.717 -0.061 1.00 92.25 71 TYR A C 1
ATOM 591 O O . TYR A 1 71 ? -8.093 4.116 0.988 1.00 92.25 71 TYR A O 1
ATOM 599 N N . ASP A 1 72 ? -9.900 3.531 -0.214 1.00 92.38 72 ASP A N 1
ATOM 600 C CA . ASP A 1 72 ? -10.866 3.800 0.846 1.00 92.38 72 ASP A CA 1
ATOM 601 C C . ASP A 1 72 ? -11.143 2.535 1.664 1.00 92.38 72 ASP A C 1
ATOM 603 O O . ASP A 1 72 ? -11.257 1.440 1.107 1.00 92.38 72 ASP A O 1
ATOM 607 N N . ARG A 1 73 ? -11.292 2.703 2.983 1.00 93.06 73 ARG A N 1
ATOM 608 C CA . ARG A 1 73 ? -11.649 1.646 3.944 1.00 93.06 73 ARG A CA 1
ATOM 609 C C . ARG A 1 73 ? -10.781 0.389 3.806 1.00 93.06 73 ARG A C 1
ATOM 611 O O . ARG A 1 73 ? -11.302 -0.716 3.659 1.00 93.06 73 ARG A O 1
ATOM 618 N N . VAL A 1 74 ? -9.464 0.561 3.867 1.00 94.62 74 VAL A N 1
ATOM 619 C CA . VAL A 1 74 ? -8.501 -0.550 3.884 1.00 94.62 74 VAL A CA 1
ATOM 620 C C . VAL A 1 74 ? -8.014 -0.838 5.302 1.00 94.62 74 VAL A C 1
ATOM 622 O O . VAL A 1 74 ? -7.891 0.083 6.111 1.00 94.62 74 VAL A O 1
ATOM 625 N N . THR A 1 75 ? -7.722 -2.099 5.609 1.00 95.44 75 THR A N 1
ATOM 626 C CA . THR A 1 75 ? -6.967 -2.493 6.808 1.00 95.44 75 THR A CA 1
ATOM 627 C C . THR A 1 75 ? -5.480 -2.513 6.490 1.00 95.44 75 THR A C 1
ATOM 629 O O . THR A 1 75 ? -5.094 -2.826 5.365 1.00 95.44 75 THR A O 1
ATOM 632 N N . ILE A 1 76 ? -4.637 -2.165 7.462 1.00 96.12 76 ILE A N 1
ATOM 633 C CA . ILE A 1 76 ? -3.183 -2.308 7.332 1.00 96.12 76 ILE A CA 1
ATOM 634 C C . ILE A 1 76 ? -2.778 -3.579 8.067 1.00 96.12 76 ILE A C 1
ATOM 636 O O . ILE A 1 76 ? -2.766 -3.602 9.292 1.00 96.12 76 ILE A O 1
ATOM 640 N N . ASP A 1 77 ? -2.458 -4.636 7.332 1.00 93.19 77 ASP A N 1
ATOM 641 C CA . ASP A 1 77 ? -2.224 -5.951 7.938 1.00 93.19 77 ASP A CA 1
ATOM 642 C C . ASP A 1 77 ? -0.790 -6.081 8.456 1.00 93.19 77 ASP A C 1
ATOM 644 O O . ASP A 1 77 ? -0.540 -6.702 9.486 1.00 93.19 77 ASP A O 1
ATOM 648 N N . CYS A 1 78 ? 0.171 -5.490 7.742 1.00 93.12 78 CYS A N 1
ATOM 649 C CA . CYS A 1 78 ? 1.558 -5.442 8.181 1.00 93.12 78 CYS A CA 1
ATOM 650 C C . CYS A 1 78 ? 2.308 -4.236 7.609 1.00 93.12 78 CYS A C 1
ATOM 652 O O . CYS A 1 78 ? 1.973 -3.713 6.543 1.00 93.12 78 CYS A O 1
ATOM 654 N N . ILE A 1 79 ? 3.353 -3.816 8.324 1.00 92.75 79 ILE A N 1
ATOM 655 C CA . ILE A 1 79 ? 4.294 -2.776 7.901 1.00 92.75 79 ILE A CA 1
ATOM 656 C C . ILE A 1 79 ? 5.706 -3.345 8.041 1.00 92.75 79 ILE A C 1
ATOM 658 O O . ILE A 1 79 ? 6.162 -3.644 9.143 1.00 92.75 79 ILE A O 1
ATOM 662 N N . ASP A 1 80 ? 6.394 -3.504 6.917 1.00 90.69 80 ASP A N 1
ATOM 663 C CA . ASP A 1 80 ? 7.794 -3.901 6.856 1.00 90.69 80 ASP A CA 1
ATOM 664 C C . ASP A 1 80 ? 8.683 -2.656 6.743 1.00 90.69 80 ASP A C 1
ATOM 666 O O . ASP A 1 80 ? 8.810 -2.032 5.683 1.00 90.69 80 ASP A O 1
ATOM 670 N N . GLN A 1 81 ? 9.332 -2.321 7.857 1.00 83.44 81 GLN A N 1
ATOM 671 C CA . GLN A 1 81 ? 10.247 -1.186 7.960 1.00 83.44 81 GLN A CA 1
ATOM 672 C C . GLN A 1 81 ? 11.532 -1.378 7.142 1.00 83.44 81 GLN A C 1
ATOM 674 O O . GLN A 1 81 ? 12.114 -0.390 6.694 1.00 83.44 81 GLN A O 1
ATOM 679 N N . GLN A 1 82 ? 11.983 -2.619 6.912 1.00 82.38 82 GLN A N 1
ATOM 680 C CA . GLN A 1 82 ? 13.212 -2.878 6.154 1.00 82.38 82 GLN A CA 1
ATOM 681 C C . GLN A 1 82 ? 13.005 -2.619 4.663 1.00 82.38 82 GLN A C 1
ATOM 683 O O . GLN A 1 82 ? 13.863 -2.025 4.008 1.00 82.38 82 GLN A O 1
ATOM 688 N N . SER A 1 83 ? 11.859 -3.039 4.121 1.00 82.75 83 SER A N 1
ATOM 689 C CA . SER A 1 83 ? 11.523 -2.809 2.713 1.00 82.75 83 SER A CA 1
ATOM 690 C C . SER A 1 83 ? 10.726 -1.523 2.459 1.00 82.75 83 SER A C 1
ATOM 692 O O . SER A 1 83 ? 10.506 -1.173 1.292 1.00 82.75 83 SER A O 1
ATOM 694 N N . ASN A 1 84 ? 10.356 -0.786 3.518 1.00 85.88 84 ASN A N 1
ATOM 695 C CA . ASN A 1 84 ? 9.549 0.440 3.475 1.00 85.88 84 ASN A CA 1
ATOM 696 C C . ASN A 1 84 ? 8.214 0.207 2.739 1.00 85.88 84 ASN A C 1
ATOM 698 O O . ASN A 1 84 ? 7.815 0.957 1.833 1.00 85.88 84 ASN A O 1
ATOM 702 N N . ARG A 1 85 ? 7.560 -0.907 3.084 1.00 92.00 85 ARG A N 1
ATOM 703 C CA . ARG A 1 85 ? 6.315 -1.374 2.472 1.00 92.00 85 ARG A CA 1
ATOM 704 C C . ARG A 1 85 ? 5.277 -1.697 3.527 1.00 92.00 85 ARG A C 1
ATOM 706 O O . ARG A 1 85 ? 5.591 -2.258 4.566 1.00 92.00 85 ARG A O 1
ATOM 713 N N . LEU A 1 86 ? 4.028 -1.411 3.200 1.00 93.56 86 LEU A N 1
ATOM 714 C CA . LEU A 1 86 ? 2.865 -1.816 3.968 1.00 93.56 86 LEU A CA 1
ATOM 715 C C . LEU A 1 86 ? 1.961 -2.698 3.111 1.00 93.56 86 LEU A C 1
ATOM 717 O O . LEU A 1 86 ? 1.849 -2.503 1.894 1.00 93.56 86 LEU A O 1
ATOM 721 N N 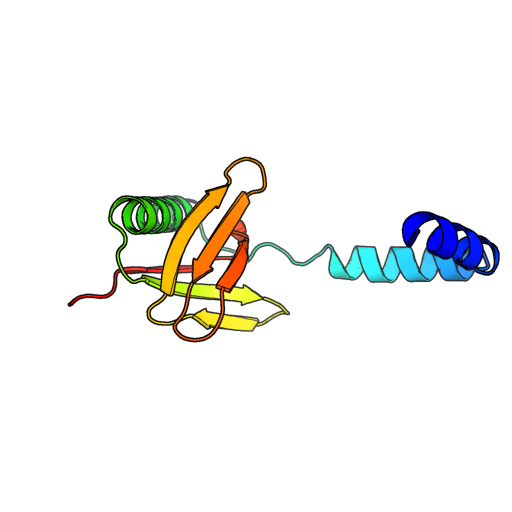. LEU A 1 87 ? 1.336 -3.677 3.750 1.00 95.38 87 LEU A N 1
ATOM 722 C CA . LEU A 1 87 ? 0.319 -4.520 3.148 1.00 95.38 87 LEU A CA 1
ATOM 723 C C . LEU A 1 87 ? -1.045 -3.981 3.570 1.00 95.38 87 LEU A C 1
ATOM 725 O O . LEU A 1 87 ? -1.366 -3.971 4.757 1.00 95.38 87 LEU A O 1
ATOM 729 N N . ALA A 1 88 ? -1.813 -3.491 2.602 1.00 94.31 88 ALA A N 1
ATOM 730 C CA . ALA A 1 88 ? -3.150 -2.969 2.835 1.00 94.31 88 ALA A CA 1
ATOM 731 C C . ALA A 1 88 ? -4.190 -3.890 2.199 1.00 94.31 88 ALA A C 1
ATOM 733 O O . ALA A 1 88 ? -4.138 -4.121 0.990 1.00 94.31 88 ALA A O 1
ATOM 734 N N . THR A 1 89 ? -5.152 -4.378 2.974 1.00 94.44 89 THR A N 1
ATOM 735 C CA . THR A 1 89 ? -6.248 -5.204 2.460 1.00 94.44 89 THR A CA 1
ATOM 736 C C . THR A 1 89 ? -7.520 -4.381 2.345 1.00 94.44 89 THR A C 1
ATOM 738 O O . THR A 1 89 ? -8.026 -3.810 3.309 1.00 94.44 89 THR A O 1
ATOM 741 N N . GLY A 1 90 ? -8.021 -4.279 1.116 1.00 89.56 90 GLY A N 1
ATOM 742 C CA . GLY A 1 90 ? -9.336 -3.729 0.819 1.00 89.56 90 GLY A CA 1
ATOM 743 C C . GLY A 1 90 ? -10.389 -4.831 0.662 1.00 89.56 90 GLY A C 1
ATOM 744 O O . GLY A 1 90 ? -10.087 -6.013 0.802 1.00 89.56 90 GLY A O 1
ATOM 745 N N . PRO A 1 91 ? -11.628 -4.470 0.292 1.00 83.69 91 PRO A N 1
ATOM 746 C CA . PRO A 1 91 ? -12.736 -5.423 0.190 1.00 83.69 91 PRO A CA 1
ATOM 747 C C . PRO A 1 91 ? -12.550 -6.510 -0.882 1.00 83.69 91 PRO A C 1
ATOM 749 O O . PRO A 1 91 ? -13.168 -7.565 -0.786 1.00 83.69 91 PRO A O 1
ATOM 752 N N . TYR A 1 92 ? -11.722 -6.260 -1.902 1.00 85.25 92 TYR A N 1
ATOM 753 C CA . TYR A 1 92 ? -11.565 -7.162 -3.052 1.00 85.25 92 TYR A CA 1
ATOM 754 C C . TYR A 1 92 ? -10.127 -7.628 -3.290 1.00 85.25 92 TYR A C 1
ATOM 756 O O . TYR A 1 92 ? -9.918 -8.664 -3.914 1.00 85.25 92 TYR A O 1
ATOM 764 N N . TYR A 1 93 ? -9.138 -6.860 -2.830 1.00 86.94 93 TYR A N 1
ATOM 765 C CA . TYR A 1 93 ? -7.731 -7.091 -3.138 1.00 86.94 93 TYR A CA 1
ATOM 766 C C . TYR A 1 93 ? -6.841 -6.634 -1.988 1.00 86.94 93 TYR A C 1
ATOM 768 O O . TYR A 1 93 ? -7.169 -5.688 -1.267 1.00 86.94 93 TYR A O 1
ATOM 776 N N . THR A 1 94 ? -5.680 -7.272 -1.896 1.00 92.31 94 THR A N 1
ATOM 777 C CA . THR A 1 94 ? -4.576 -6.860 -1.035 1.00 92.31 94 THR A CA 1
ATOM 778 C C . THR A 1 94 ? -3.510 -6.160 -1.873 1.00 92.31 94 THR A C 1
ATOM 780 O O . THR A 1 94 ? -3.126 -6.633 -2.944 1.00 92.31 94 THR A O 1
ATOM 783 N N . TYR A 1 95 ? -3.020 -5.030 -1.377 1.00 90.56 95 TYR A N 1
ATOM 784 C CA . TYR A 1 95 ? -2.078 -4.147 -2.050 1.00 90.56 95 TYR A CA 1
ATOM 785 C C . TYR A 1 95 ? -0.763 -4.092 -1.272 1.00 90.56 95 TYR A C 1
ATOM 787 O O . TYR A 1 95 ? -0.759 -3.903 -0.058 1.00 90.56 95 TYR A O 1
ATOM 795 N N . SER A 1 96 ? 0.364 -4.207 -1.976 1.00 92.88 96 SER A N 1
ATOM 796 C CA . SER A 1 96 ? 1.689 -3.917 -1.416 1.00 92.88 96 SER A CA 1
ATOM 797 C C . SER A 1 96 ? 2.088 -2.493 -1.794 1.00 92.88 96 SER A C 1
ATOM 799 O O . SER A 1 96 ? 2.460 -2.226 -2.938 1.00 92.88 96 SER A O 1
ATOM 801 N N . ILE A 1 97 ? 1.998 -1.581 -0.831 1.00 91.81 97 ILE A N 1
ATOM 802 C CA . ILE A 1 97 ? 2.175 -0.139 -1.027 1.00 91.81 97 ILE A CA 1
ATOM 803 C C . ILE A 1 97 ? 3.506 0.290 -0.408 1.00 91.81 97 ILE A C 1
ATOM 805 O O . ILE A 1 97 ? 3.893 -0.192 0.653 1.00 91.81 97 ILE A O 1
ATOM 809 N N . ARG A 1 98 ? 4.231 1.209 -1.053 1.00 89.00 98 ARG A N 1
ATOM 810 C CA . ARG A 1 98 ? 5.402 1.852 -0.435 1.00 89.00 98 ARG A CA 1
ATOM 811 C C . ARG A 1 98 ? 4.946 2.940 0.526 1.00 89.00 98 ARG A C 1
ATOM 813 O O . ARG A 1 98 ? 4.282 3.881 0.098 1.00 89.00 98 ARG A O 1
ATOM 820 N N . GLU A 1 99 ? 5.363 2.865 1.787 1.00 88.12 99 GLU A N 1
ATOM 821 C CA . GLU A 1 99 ? 4.973 3.850 2.808 1.00 88.12 99 GLU A CA 1
ATOM 822 C C . GLU A 1 99 ? 5.403 5.270 2.406 1.00 88.12 99 GLU A C 1
ATOM 824 O O . GLU A 1 99 ? 4.634 6.221 2.516 1.00 88.12 99 GLU A O 1
ATOM 829 N N . SER A 1 100 ? 6.585 5.411 1.799 1.00 86.19 100 SER A N 1
ATOM 830 C CA . SER A 1 100 ? 7.090 6.704 1.315 1.00 86.19 100 SER A CA 1
ATOM 831 C C . SER A 1 100 ? 6.263 7.349 0.196 1.00 86.19 100 SER A C 1
ATOM 833 O O . SER A 1 100 ? 6.498 8.519 -0.119 1.00 86.19 100 SER A O 1
ATOM 835 N N . PHE A 1 101 ? 5.355 6.605 -0.442 1.00 89.19 101 PHE A N 1
ATOM 836 C CA . PHE A 1 101 ? 4.479 7.096 -1.511 1.00 89.19 101 PHE A CA 1
ATOM 837 C C . PHE A 1 101 ? 3.081 7.445 -0.990 1.00 89.19 101 PHE A C 1
ATOM 839 O O . PHE A 1 101 ? 2.282 8.028 -1.726 1.00 89.19 101 PHE A O 1
ATOM 846 N N . VAL A 1 102 ? 2.787 7.145 0.277 1.00 90.62 102 VAL A N 1
ATOM 847 C CA . VAL A 1 102 ? 1.564 7.591 0.939 1.00 90.62 102 VAL A CA 1
ATOM 848 C C . VAL A 1 102 ? 1.671 9.095 1.182 1.00 90.62 102 VAL A C 1
ATOM 850 O O . VAL A 1 102 ? 2.556 9.576 1.889 1.00 90.62 102 VAL A O 1
ATOM 853 N N . VAL A 1 103 ? 0.769 9.853 0.563 1.00 91.25 103 VAL A N 1
ATOM 854 C CA . VAL A 1 103 ? 0.711 11.319 0.677 1.00 91.25 103 VAL A CA 1
ATOM 855 C C . VAL A 1 103 ? -0.314 11.789 1.700 1.00 91.25 103 VAL A C 1
ATOM 857 O O . VAL A 1 103 ? -0.233 12.922 2.168 1.00 91.25 103 VAL A O 1
ATOM 860 N N . ASN A 1 104 ? -1.274 10.933 2.053 1.00 91.62 104 ASN A N 1
ATOM 861 C CA . ASN A 1 104 ? -2.227 11.169 3.129 1.00 91.62 104 ASN A CA 1
ATOM 862 C C . ASN A 1 104 ? -2.738 9.834 3.682 1.00 91.62 104 ASN A C 1
ATOM 864 O O . ASN A 1 104 ? -2.943 8.889 2.919 1.00 91.62 104 ASN A O 1
ATOM 868 N N . ALA A 1 105 ? -2.993 9.789 4.984 1.00 93.50 105 ALA A N 1
ATOM 869 C CA . ALA A 1 105 ? -3.635 8.672 5.661 1.00 93.50 105 ALA A CA 1
ATOM 870 C C . ALA A 1 105 ? -4.614 9.228 6.696 1.00 93.50 105 ALA A C 1
ATOM 872 O O . ALA A 1 105 ? -4.274 10.144 7.445 1.00 93.50 105 ALA A O 1
ATOM 873 N N . MET A 1 106 ? -5.832 8.697 6.729 1.00 94.38 106 MET A N 1
ATOM 874 C CA . MET A 1 106 ? -6.872 9.121 7.666 1.00 94.38 106 MET A CA 1
ATOM 875 C C . MET A 1 106 ? -7.594 7.896 8.209 1.00 94.38 106 MET A C 1
ATOM 877 O O . MET A 1 106 ? -8.085 7.085 7.428 1.00 94.38 106 MET A O 1
ATOM 881 N N . LEU A 1 107 ? -7.685 7.774 9.533 1.00 93.19 107 LEU A N 1
ATOM 882 C CA . LEU A 1 107 ? -8.524 6.754 10.163 1.00 93.19 107 LEU A CA 1
ATOM 883 C C . LEU A 1 107 ? -9.982 6.980 9.759 1.00 93.19 107 LEU A C 1
ATOM 885 O O . LEU A 1 107 ? -10.470 8.113 9.790 1.00 93.19 107 LEU A O 1
ATOM 889 N N . CYS A 1 108 ? -10.682 5.910 9.396 1.00 90.12 108 CYS A N 1
ATOM 890 C CA . CYS A 1 108 ? -12.125 5.974 9.249 1.00 90.12 108 CYS A CA 1
ATOM 891 C C . CYS A 1 108 ? -12.741 6.242 10.632 1.00 90.12 108 CYS A C 1
ATOM 893 O O . CYS A 1 108 ? -12.398 5.584 11.620 1.00 90.12 108 CYS A O 1
ATOM 895 N N . MET A 1 109 ? -13.612 7.249 10.697 1.00 79.25 109 MET A N 1
ATOM 896 C CA . MET A 1 109 ? -14.536 7.409 11.816 1.00 79.25 109 MET A CA 1
ATOM 897 C C . MET A 1 109 ? -15.653 6.381 11.624 1.00 79.25 109 MET A C 1
ATOM 899 O O . MET A 1 109 ? -16.110 6.198 10.491 1.00 79.25 109 MET A O 1
ATOM 903 N N . ASP A 1 110 ? -16.022 5.704 12.707 1.00 58.78 110 ASP A N 1
ATOM 904 C CA . ASP A 1 110 ? -17.191 4.823 12.746 1.00 58.78 110 ASP A CA 1
ATOM 905 C C . ASP A 1 110 ? -18.498 5.621 12.624 1.00 58.78 110 ASP A C 1
ATOM 907 O O . ASP A 1 110 ? -18.552 6.760 13.151 1.00 58.78 110 ASP A O 1
#

pLDDT: mean 80.12, std 14.81, range [46.84, 96.12]

Foldseek 3Di:
DVVVVVVVVVVVDDPVNVVVVVVVVVVVVPPPQPPQPPVQLVVLVVLLVVQQVVQFFKWWWFDDPNDTDIDGRWGFPDADPVQQWTWTDDPPDIDTGRSSRTNDMDTDDD

InterPro domains:
  IPR014962 YolD-like protein [PF08863] (14-91)